Protein AF-A0A060C106-F1 (afdb_monomer)

Mean predicted aligned error: 3.64 Å

Structure (mmCIF, N/CA/C/O backbone):
data_AF-A0A060C106-F1
#
_entry.id   AF-A0A060C106-F1
#
loop_
_atom_site.group_PDB
_atom_site.id
_atom_site.type_symbol
_atom_site.label_atom_id
_atom_site.label_alt_id
_atom_site.label_comp_id
_atom_site.label_asym_id
_atom_site.label_entity_id
_atom_site.label_seq_id
_atom_site.pdbx_PDB_ins_code
_atom_site.Cartn_x
_atom_site.Cartn_y
_atom_site.Cartn_z
_atom_site.occupancy
_atom_site.B_iso_or_equiv
_atom_site.auth_seq_id
_atom_site.auth_comp_id
_atom_site.auth_asym_id
_atom_site.auth_atom_id
_atom_site.pdbx_PDB_model_num
ATOM 1 N N . MET A 1 1 ? -9.672 17.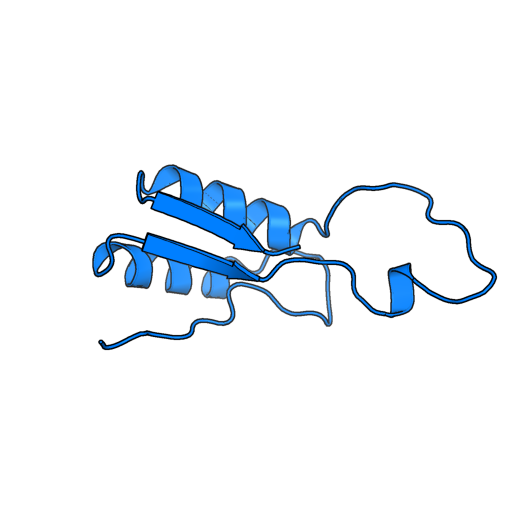059 12.602 1.00 60.38 1 MET A N 1
ATOM 2 C CA . MET A 1 1 ? -9.569 15.641 12.200 1.00 60.38 1 MET A CA 1
ATOM 3 C C . MET A 1 1 ? -8.098 15.310 12.085 1.00 60.38 1 MET A C 1
ATOM 5 O O . MET A 1 1 ? -7.386 16.044 11.412 1.00 60.38 1 MET A O 1
ATOM 9 N N . THR A 1 2 ? -7.649 14.286 12.800 1.00 87.81 2 THR A N 1
ATOM 10 C CA . THR A 1 2 ? -6.237 13.893 12.862 1.00 87.81 2 THR A CA 1
ATOM 11 C C . THR A 1 2 ? -6.041 12.691 11.951 1.00 87.81 2 THR A C 1
ATOM 13 O O . THR A 1 2 ? -6.830 11.753 12.013 1.00 87.81 2 THR A O 1
ATOM 16 N N . TYR A 1 3 ? -5.019 12.726 11.103 1.00 94.12 3 TYR A N 1
ATOM 17 C CA . TYR A 1 3 ? -4.602 11.589 10.2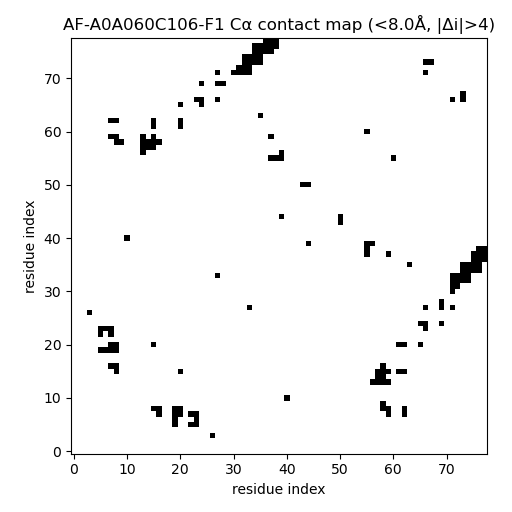88 1.00 94.12 3 TYR A CA 1
ATOM 18 C C . TYR A 1 3 ? -3.193 11.170 10.700 1.00 94.12 3 TYR A C 1
ATOM 20 O O . TYR A 1 3 ? -2.427 11.974 11.238 1.00 94.12 3 TYR A O 1
ATOM 28 N N . THR A 1 4 ? -2.841 9.919 10.424 1.00 96.50 4 THR A N 1
ATOM 29 C CA . THR A 1 4 ? -1.456 9.459 10.504 1.00 96.50 4 THR A CA 1
ATOM 30 C C . THR A 1 4 ? -1.035 8.931 9.150 1.00 96.50 4 THR A C 1
ATOM 32 O O . THR A 1 4 ? -1.729 8.121 8.545 1.00 96.50 4 THR A O 1
ATOM 35 N N . TYR A 1 5 ? 0.109 9.414 8.683 1.00 96.88 5 TYR A N 1
ATOM 36 C CA . TYR A 1 5 ? 0.758 8.892 7.496 1.00 96.88 5 TYR A CA 1
ATOM 37 C C . TYR A 1 5 ? 1.640 7.696 7.865 1.00 96.88 5 TYR A C 1
ATOM 39 O O . TYR A 1 5 ? 2.316 7.695 8.896 1.00 96.88 5 TYR A O 1
ATOM 47 N N . SER A 1 6 ? 1.654 6.680 7.013 1.00 97.00 6 SER A N 1
ATOM 48 C CA . SER A 1 6 ? 2.608 5.576 7.073 1.00 97.00 6 SER A CA 1
ATOM 49 C C . SER A 1 6 ? 2.942 5.152 5.642 1.00 97.00 6 SER A C 1
ATOM 51 O O . SER A 1 6 ? 2.022 5.055 4.834 1.00 97.00 6 SER A O 1
ATOM 53 N N . PRO A 1 7 ? 4.225 4.926 5.311 1.00 96.19 7 PRO A N 1
ATOM 54 C CA . PRO A 1 7 ? 4.649 4.702 3.930 1.00 96.19 7 PRO A CA 1
ATOM 55 C C . PRO A 1 7 ? 4.098 3.402 3.332 1.00 96.19 7 PRO A C 1
ATOM 57 O O . PRO A 1 7 ? 3.703 3.395 2.174 1.00 96.19 7 PRO A O 1
ATOM 60 N N . GLY A 1 8 ? 4.052 2.311 4.107 1.00 97.56 8 GLY A N 1
ATOM 61 C CA . GLY A 1 8 ? 3.475 1.017 3.714 1.00 97.56 8 GLY A CA 1
ATOM 62 C C . GLY A 1 8 ? 4.248 0.228 2.648 1.00 97.56 8 GLY A C 1
ATOM 63 O O . GLY A 1 8 ? 4.332 -0.992 2.750 1.00 97.56 8 GLY A O 1
ATOM 64 N N . TYR A 1 9 ? 4.860 0.904 1.679 1.00 96.81 9 TYR A N 1
ATOM 65 C CA . TYR A 1 9 ? 5.747 0.352 0.657 1.00 96.81 9 TYR A CA 1
ATOM 66 C C . TYR A 1 9 ? 6.710 1.441 0.146 1.00 96.81 9 TYR A C 1
ATOM 68 O O . TYR A 1 9 ? 6.618 2.609 0.532 1.00 96.81 9 TYR A O 1
ATOM 76 N N . THR A 1 10 ? 7.649 1.074 -0.730 1.00 93.94 10 THR A N 1
ATOM 77 C CA . THR A 1 10 ? 8.548 2.021 -1.409 1.00 93.94 10 THR A CA 1
ATOM 78 C C . THR A 1 10 ? 8.332 1.988 -2.923 1.00 93.94 10 THR A C 1
ATOM 80 O O . THR A 1 10 ? 7.941 0.970 -3.482 1.00 93.94 10 THR A O 1
ATOM 83 N N . LEU A 1 11 ? 8.606 3.100 -3.615 1.00 90.56 11 LEU A N 1
ATOM 84 C CA . LEU A 1 11 ? 8.573 3.149 -5.088 1.00 90.56 11 LEU A CA 1
ATOM 85 C C . LEU A 1 11 ? 9.870 2.634 -5.738 1.00 90.56 11 LEU A C 1
ATOM 87 O O . LEU A 1 11 ? 9.951 2.523 -6.956 1.00 90.56 11 LEU A O 1
ATOM 91 N N . ARG A 1 12 ? 10.907 2.348 -4.936 1.00 87.62 12 ARG A N 1
ATOM 92 C CA . ARG A 1 12 ? 12.236 1.939 -5.426 1.00 87.62 12 ARG A CA 1
ATOM 93 C C . ARG A 1 12 ? 12.309 0.460 -5.795 1.00 87.62 12 ARG A C 1
ATOM 95 O O . ARG A 1 12 ? 13.107 0.093 -6.649 1.00 87.62 12 ARG A O 1
ATOM 102 N N . GLN A 1 13 ? 11.517 -0.374 -5.132 1.00 88.88 13 GLN A N 1
ATOM 103 C CA . GLN A 1 13 ? 11.435 -1.809 -5.379 1.00 88.88 13 GLN A CA 1
ATOM 104 C C . GLN A 1 13 ? 9.979 -2.249 -5.325 1.00 88.88 13 GLN A C 1
ATOM 106 O O . GLN A 1 13 ? 9.168 -1.590 -4.689 1.00 88.88 13 GLN A O 1
ATOM 111 N N . GLN A 1 14 ? 9.660 -3.367 -5.969 1.00 91.50 14 GLN A N 1
ATOM 112 C CA . GLN A 1 14 ? 8.308 -3.934 -5.954 1.00 91.50 14 GLN A CA 1
ATOM 113 C C . GLN A 1 14 ? 8.155 -5.064 -4.929 1.00 91.50 14 GLN A C 1
ATOM 115 O O . GLN A 1 14 ? 7.055 -5.561 -4.733 1.00 91.50 14 GLN A O 1
ATOM 120 N N . THR A 1 15 ? 9.236 -5.454 -4.249 1.00 95.88 15 THR A N 1
ATOM 121 C CA . THR A 1 15 ? 9.214 -6.494 -3.216 1.00 95.88 15 THR A CA 1
ATOM 122 C C . THR A 1 15 ? 8.549 -5.971 -1.938 1.00 95.88 1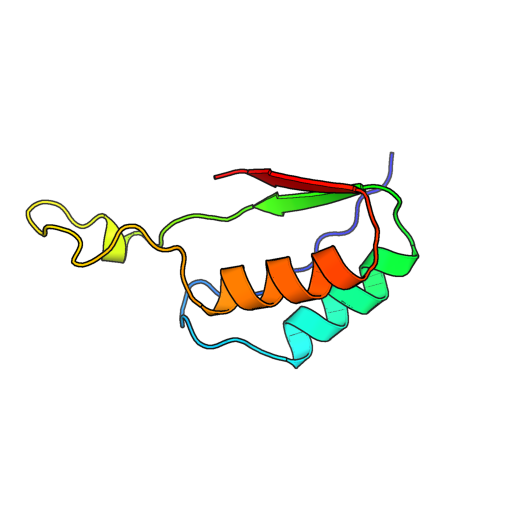5 THR A C 1
ATOM 124 O O . THR A 1 15 ? 8.912 -4.884 -1.479 1.00 95.88 15 THR A O 1
ATOM 127 N N . PRO A 1 16 ? 7.594 -6.710 -1.341 1.00 97.31 16 PRO A N 1
ATOM 128 C CA . PRO A 1 16 ? 6.977 -6.332 -0.073 1.00 97.31 16 PRO A CA 1
ATOM 129 C C . PRO A 1 16 ? 7.990 -6.210 1.072 1.00 97.31 16 PRO A C 1
ATOM 131 O O . PRO A 1 16 ? 8.831 -7.085 1.273 1.00 97.31 16 PRO A O 1
ATOM 134 N N . GLU A 1 17 ? 7.856 -5.155 1.875 1.00 97.69 17 GLU A N 1
ATOM 135 C CA . GLU A 1 17 ? 8.678 -4.923 3.065 1.00 97.69 17 GLU A CA 1
ATOM 136 C C . GLU A 1 17 ? 7.831 -5.160 4.322 1.00 97.69 17 GLU A C 1
ATOM 138 O O . GLU A 1 17 ? 7.046 -4.304 4.738 1.00 97.69 17 GLU A O 1
ATOM 143 N N . THR A 1 18 ? 7.983 -6.337 4.939 1.00 97.19 18 THR A N 1
ATOM 144 C CA . THR A 1 18 ? 7.149 -6.788 6.071 1.00 97.19 18 THR A CA 1
ATOM 145 C C . THR A 1 18 ? 7.135 -5.802 7.241 1.00 97.19 18 THR A C 1
ATOM 147 O O . THR A 1 18 ? 6.116 -5.657 7.915 1.00 97.19 18 THR A O 1
ATOM 150 N N . GLU A 1 19 ? 8.240 -5.092 7.480 1.00 97.81 19 GLU A N 1
ATOM 151 C CA . GLU A 1 19 ? 8.331 -4.086 8.543 1.00 97.81 19 GLU A CA 1
ATOM 152 C C . GLU A 1 19 ? 7.415 -2.880 8.288 1.00 97.81 19 GLU A C 1
ATOM 154 O O . GLU A 1 19 ? 6.715 -2.440 9.207 1.00 97.81 19 GLU A O 1
ATOM 159 N N . LEU A 1 20 ? 7.365 -2.385 7.043 1.00 98.06 20 LEU A N 1
ATOM 160 C CA . LEU A 1 20 ? 6.505 -1.265 6.646 1.00 98.06 20 LEU A CA 1
ATOM 161 C C . LEU A 1 20 ? 5.029 -1.663 6.702 1.00 98.06 20 LEU A C 1
ATOM 163 O O . LEU A 1 20 ? 4.213 -0.935 7.272 1.00 98.06 20 LEU A O 1
ATOM 167 N N . ILE A 1 21 ? 4.702 -2.850 6.187 1.00 98.44 21 ILE A N 1
ATOM 168 C CA . ILE A 1 21 ? 3.341 -3.396 6.223 1.00 98.44 21 ILE A CA 1
ATOM 169 C C . ILE A 1 21 ? 2.886 -3.581 7.675 1.00 98.44 21 ILE A C 1
ATOM 171 O O . ILE A 1 21 ? 1.803 -3.133 8.055 1.00 98.44 21 ILE A O 1
ATOM 175 N N . GLY A 1 22 ? 3.730 -4.178 8.521 1.00 98.31 22 GLY A N 1
ATOM 176 C CA . GLY A 1 22 ? 3.431 -4.372 9.938 1.00 98.31 22 GLY A CA 1
ATOM 177 C C . GLY A 1 22 ? 3.219 -3.055 10.690 1.00 98.31 22 GLY A C 1
ATOM 178 O O . GLY A 1 22 ? 2.371 -2.992 11.579 1.00 98.31 22 GLY A O 1
ATOM 179 N N . ALA A 1 23 ? 3.947 -1.992 10.334 1.00 98.12 23 ALA A N 1
ATOM 180 C CA . ALA A 1 23 ? 3.727 -0.662 10.900 1.00 98.12 23 ALA A CA 1
ATOM 181 C C . ALA A 1 23 ? 2.352 -0.091 10.519 1.00 98.12 23 ALA A C 1
ATOM 183 O O . ALA A 1 23 ? 1.643 0.409 11.393 1.00 98.12 23 ALA A O 1
ATOM 184 N N . CYS A 1 24 ? 1.941 -0.233 9.257 1.00 98.19 24 CYS A N 1
ATOM 185 C CA . CYS A 1 24 ? 0.613 0.181 8.802 1.00 98.19 24 CYS A CA 1
ATOM 186 C C . CYS A 1 24 ? -0.509 -0.605 9.492 1.00 98.19 24 CYS A C 1
ATOM 188 O O . CYS A 1 24 ? -1.483 0.002 9.931 1.00 98.19 24 CYS A O 1
ATOM 190 N N . VAL A 1 25 ? -0.362 -1.926 9.642 1.00 98.00 25 VAL A N 1
ATOM 191 C CA . VAL A 1 25 ? -1.355 -2.774 10.328 1.00 98.00 25 VAL A CA 1
ATOM 192 C C . VAL A 1 25 ? -1.517 -2.368 11.794 1.00 98.00 25 VAL A C 1
ATOM 194 O O . VAL A 1 25 ? -2.645 -2.220 12.254 1.00 98.00 25 VAL A O 1
ATOM 197 N N . ARG A 1 26 ? -0.415 -2.110 12.516 1.00 97.69 26 ARG A N 1
ATOM 198 C CA . ARG A 1 26 ? -0.485 -1.604 13.900 1.00 97.69 26 ARG A CA 1
ATOM 199 C C . ARG A 1 26 ? -1.190 -0.252 13.974 1.00 97.69 26 ARG A C 1
ATOM 201 O O . ARG A 1 26 ? -2.036 -0.048 14.835 1.00 97.69 26 ARG A O 1
ATOM 208 N N . GLN A 1 27 ? -0.878 0.664 13.056 1.00 96.06 27 GLN A N 1
ATOM 209 C CA . GLN A 1 27 ? -1.519 1.978 13.044 1.00 96.06 27 GLN A CA 1
ATOM 210 C C . GLN A 1 27 ? -3.017 1.873 12.730 1.00 96.06 27 GLN A C 1
ATOM 212 O O . GLN A 1 27 ? -3.813 2.593 13.328 1.00 96.06 27 GLN A O 1
ATOM 217 N N . ALA A 1 28 ? -3.406 0.959 11.836 1.00 96.06 28 ALA A N 1
ATOM 218 C CA . ALA A 1 28 ? -4.786 0.749 11.409 1.00 96.06 28 ALA A CA 1
ATOM 219 C C . ALA A 1 28 ? -5.740 0.386 12.558 1.00 96.06 28 ALA A C 1
ATOM 221 O O . ALA A 1 28 ? -6.928 0.700 12.478 1.00 96.06 28 ALA A O 1
ATOM 222 N N . GLU A 1 29 ? -5.249 -0.213 13.649 1.00 94.19 29 GLU A N 1
ATOM 223 C CA . GLU A 1 29 ? -6.068 -0.511 14.832 1.00 94.19 29 GLU A CA 1
ATOM 224 C C . GLU A 1 29 ? -6.738 0.748 15.404 1.00 94.19 29 GLU A C 1
ATOM 226 O O . GLU A 1 29 ? -7.888 0.686 15.848 1.00 94.19 29 GLU A O 1
ATOM 231 N N . HIS A 1 30 ? -6.062 1.896 15.304 1.00 95.25 30 HIS A N 1
ATOM 232 C CA . HIS A 1 30 ? -6.479 3.177 15.877 1.00 95.25 30 HIS A CA 1
ATOM 233 C C . HIS A 1 30 ? -7.378 4.031 14.967 1.00 95.25 30 HIS A C 1
ATOM 235 O O . HIS A 1 30 ? -7.760 5.132 15.364 1.00 95.25 30 HIS A O 1
ATOM 241 N N . PHE A 1 31 ? -7.718 3.558 13.762 1.00 96.19 31 PHE A N 1
ATOM 242 C CA . PHE A 1 31 ? -8.557 4.291 12.806 1.00 96.19 31 PHE A CA 1
ATOM 243 C C . PHE A 1 31 ? -9.716 3.428 12.300 1.00 96.19 31 PHE A C 1
ATOM 245 O O . PHE A 1 31 ? -9.663 2.197 12.317 1.00 96.19 31 PHE A O 1
ATOM 252 N N . ASP A 1 32 ? -10.776 4.085 11.828 1.00 95.62 32 ASP A N 1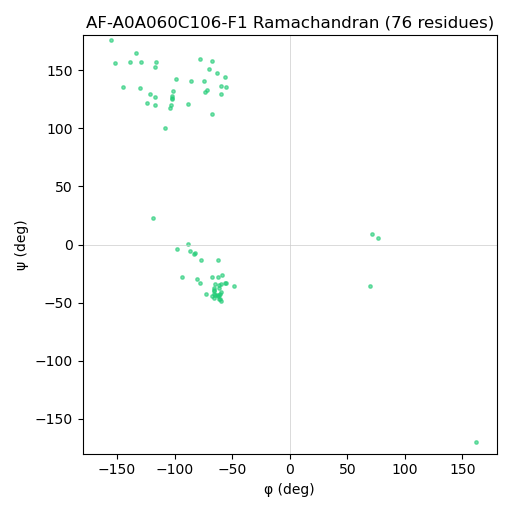
ATOM 253 C CA . ASP A 1 32 ? -11.944 3.421 11.232 1.00 95.62 32 ASP A CA 1
ATOM 254 C C . ASP A 1 32 ? -11.838 3.299 9.709 1.00 95.62 32 ASP A C 1
ATOM 256 O O . ASP A 1 32 ? -12.426 2.402 9.102 1.00 95.62 32 ASP A O 1
ATOM 260 N N . THR A 1 33 ? -11.113 4.230 9.082 1.00 96.88 33 THR A N 1
ATOM 261 C CA . THR A 1 33 ? -10.955 4.328 7.628 1.00 96.88 33 THR A CA 1
ATOM 262 C C . THR A 1 33 ? -9.487 4.443 7.263 1.00 96.88 33 THR A C 1
ATOM 264 O O . THR A 1 33 ? -8.750 5.231 7.854 1.00 96.88 33 THR A O 1
ATOM 267 N N . ILE A 1 34 ? -9.090 3.674 6.258 1.00 98.12 34 ILE A N 1
ATOM 268 C CA . ILE A 1 34 ? -7.741 3.623 5.713 1.00 98.12 34 ILE A CA 1
ATOM 269 C C . ILE A 1 34 ? -7.812 4.095 4.263 1.00 98.12 34 ILE A C 1
ATOM 271 O O . ILE A 1 34 ? -8.597 3.570 3.472 1.00 98.12 34 ILE A O 1
ATOM 275 N N . LEU A 1 35 ? -6.980 5.078 3.924 1.00 98.06 35 LEU A N 1
ATOM 276 C CA . LEU A 1 35 ? -6.789 5.549 2.555 1.00 98.06 35 LEU A CA 1
ATOM 277 C C . LEU A 1 35 ? -5.455 5.007 2.042 1.00 98.06 35 LEU A C 1
ATOM 279 O O . LEU A 1 35 ? -4.407 5.333 2.601 1.00 98.06 35 LEU A O 1
ATOM 283 N N . ILE A 1 36 ? -5.497 4.187 0.996 1.00 97.94 36 ILE A N 1
ATOM 284 C CA . ILE A 1 36 ? -4.304 3.701 0.303 1.00 97.94 36 ILE A CA 1
ATOM 285 C C . ILE A 1 36 ? -4.167 4.492 -0.988 1.00 97.94 36 ILE A C 1
ATOM 287 O O . ILE A 1 36 ? -5.046 4.439 -1.839 1.00 97.94 36 ILE A O 1
ATOM 291 N N . PHE A 1 37 ? -3.048 5.189 -1.141 1.00 97.06 37 PHE A N 1
ATOM 292 C CA . PHE A 1 37 ? -2.616 5.712 -2.430 1.00 97.06 37 PHE A CA 1
ATOM 293 C C . PHE A 1 37 ? -1.782 4.619 -3.082 1.00 97.06 37 PHE A C 1
ATOM 295 O O . PHE A 1 37 ? -0.815 4.155 -2.479 1.00 97.06 37 PHE A O 1
ATOM 302 N N . ALA A 1 38 ? -2.202 4.161 -4.250 1.00 95.81 38 ALA A N 1
ATOM 303 C CA . ALA A 1 38 ? -1.575 3.107 -5.031 1.00 95.81 38 ALA A CA 1
ATOM 304 C C . ALA A 1 38 ? -1.489 3.569 -6.486 1.00 95.81 38 ALA A C 1
ATOM 306 O O . ALA A 1 38 ? -2.126 4.543 -6.870 1.00 95.81 38 ALA A O 1
ATOM 307 N N . GLY A 1 39 ? -0.675 2.895 -7.285 1.00 93.38 39 GLY A N 1
ATOM 308 C CA . GLY A 1 39 ? -0.465 3.288 -8.670 1.00 93.38 39 GLY A CA 1
ATOM 309 C C . GLY A 1 39 ? 0.800 2.690 -9.254 1.00 93.38 39 GLY A C 1
ATOM 310 O O . GLY A 1 39 ? 1.446 1.815 -8.667 1.00 93.38 39 GLY A O 1
ATOM 311 N N . LEU A 1 40 ? 1.156 3.166 -10.436 1.00 88.81 40 LEU A N 1
ATOM 312 C CA . LEU A 1 40 ? 2.309 2.673 -11.171 1.00 88.81 40 LEU A CA 1
ATOM 313 C C . LEU A 1 40 ? 3.507 3.601 -10.966 1.00 88.81 40 LEU A C 1
ATOM 315 O O . LEU A 1 40 ? 3.335 4.814 -10.888 1.00 88.81 40 LEU A O 1
ATOM 319 N N . PRO A 1 41 ? 4.728 3.053 -10.852 1.00 79.00 41 PRO A N 1
ATOM 320 C CA . PRO A 1 41 ? 5.928 3.875 -10.900 1.00 79.00 41 PRO A CA 1
ATOM 321 C C . PRO A 1 41 ? 6.136 4.413 -12.322 1.00 79.00 41 PRO A C 1
ATOM 323 O O . PRO A 1 41 ? 5.825 3.711 -13.283 1.00 79.00 41 PRO A O 1
ATOM 326 N N . ASP A 1 42 ? 6.771 5.581 -12.458 1.00 75.94 42 ASP A N 1
ATOM 327 C CA . ASP A 1 42 ? 7.057 6.232 -13.751 1.00 75.94 42 ASP A CA 1
ATOM 328 C C . ASP A 1 42 ? 7.689 5.282 -14.786 1.00 75.94 42 ASP A C 1
ATOM 330 O O . ASP A 1 42 ? 7.383 5.330 -15.973 1.00 75.94 42 ASP A O 1
ATOM 334 N N . ALA A 1 43 ? 8.546 4.358 -14.335 1.00 71.00 43 ALA A N 1
ATOM 335 C CA . ALA A 1 43 ? 9.197 3.369 -15.196 1.00 71.00 43 ALA A CA 1
ATOM 336 C C . ALA A 1 43 ? 8.213 2.411 -15.896 1.00 71.00 43 ALA A C 1
ATOM 338 O O . ALA A 1 43 ? 8.518 1.899 -16.970 1.00 71.00 43 ALA A O 1
ATOM 339 N N . ALA A 1 44 ? 7.047 2.156 -15.296 1.00 70.19 44 ALA A N 1
ATOM 340 C CA . ALA A 1 44 ? 5.995 1.321 -15.873 1.00 70.19 44 ALA A CA 1
ATOM 341 C C . ALA A 1 44 ? 5.095 2.089 -16.860 1.00 70.19 44 ALA A C 1
ATOM 343 O O . ALA A 1 44 ? 4.277 1.464 -17.531 1.00 70.19 44 ALA A O 1
ATOM 344 N N . GLU A 1 45 ? 5.248 3.411 -16.958 1.00 73.31 45 GLU A N 1
ATOM 345 C CA . GLU A 1 45 ? 4.512 4.290 -17.878 1.00 73.31 45 GLU A CA 1
ATOM 346 C C . GLU A 1 45 ? 5.453 5.014 -18.857 1.00 73.31 45 GLU A C 1
ATOM 348 O O . GLU A 1 45 ? 5.119 6.060 -19.411 1.00 73.31 45 GLU A O 1
ATOM 353 N N . SER A 1 46 ? 6.648 4.456 -19.085 1.00 79.25 46 SER A N 1
ATOM 354 C CA . SER A 1 46 ? 7.625 5.033 -20.009 1.00 79.25 46 SER A CA 1
ATOM 355 C C . SER A 1 46 ? 7.058 5.122 -21.428 1.00 79.25 46 SER A C 1
ATOM 357 O O . SER A 1 46 ? 6.594 4.130 -21.992 1.00 79.25 46 SER A O 1
ATOM 359 N N . GLU A 1 47 ? 7.174 6.302 -22.038 1.00 82.44 47 GLU A N 1
ATOM 360 C CA . GLU A 1 47 ? 6.775 6.546 -23.423 1.00 82.44 47 GLU A CA 1
ATOM 361 C C . GLU A 1 47 ? 7.470 5.563 -24.381 1.00 82.44 47 GLU A C 1
ATOM 363 O O . GLU A 1 47 ? 8.670 5.300 -24.272 1.00 82.44 47 GLU A O 1
ATOM 368 N N . GLY A 1 48 ? 6.699 5.004 -25.318 1.00 81.62 48 GLY A N 1
ATOM 369 C CA . GLY A 1 48 ? 7.199 4.060 -26.320 1.00 81.62 48 GLY A CA 1
ATOM 370 C C . GLY A 1 48 ? 7.442 2.635 -25.812 1.00 81.62 48 GLY A C 1
ATOM 371 O O . GLY A 1 48 ? 7.945 1.814 -26.578 1.00 81.62 48 GLY A O 1
ATOM 372 N N . CYS A 1 49 ? 7.084 2.328 -24.561 1.00 76.50 49 CYS A N 1
ATOM 373 C CA . CYS A 1 49 ? 7.136 0.980 -24.005 1.00 76.50 49 CYS A CA 1
ATOM 374 C C . CYS A 1 49 ? 5.729 0.505 -23.624 1.00 76.50 49 CYS A C 1
ATOM 376 O O . CYS A 1 49 ? 5.066 1.109 -22.780 1.00 76.50 49 CYS A O 1
ATOM 378 N N . ASP A 1 50 ? 5.279 -0.595 -24.227 1.00 85.00 50 ASP A N 1
ATOM 379 C CA . ASP A 1 50 ? 4.037 -1.242 -23.818 1.00 85.00 50 ASP A CA 1
ATOM 380 C C . ASP A 1 50 ? 4.238 -1.998 -22.503 1.00 85.00 50 ASP A C 1
ATOM 382 O O . ASP A 1 50 ? 5.246 -2.673 -22.279 1.00 85.00 50 ASP A O 1
ATOM 386 N N . ARG A 1 51 ? 3.235 -1.931 -21.630 1.00 87.25 51 ARG A N 1
ATOM 387 C CA . ARG A 1 51 ? 3.230 -2.712 -20.393 1.00 87.25 51 ARG A CA 1
ATOM 388 C C . ARG A 1 51 ? 2.986 -4.186 -20.699 1.00 87.25 51 ARG A C 1
ATOM 390 O O . ARG A 1 51 ? 2.009 -4.533 -21.355 1.00 87.25 51 ARG A O 1
ATOM 397 N N . GLU A 1 52 ? 3.788 -5.063 -20.098 1.00 87.06 52 GLU A N 1
ATOM 398 C CA . GLU A 1 52 ? 3.561 -6.516 -20.155 1.00 87.06 52 GLU A CA 1
ATOM 399 C C . GLU A 1 52 ? 2.288 -6.942 -19.405 1.00 87.06 52 GLU A C 1
ATOM 401 O O . GLU A 1 52 ? 1.667 -7.954 -19.728 1.00 87.06 52 GLU A O 1
ATOM 406 N N . HIS A 1 53 ? 1.893 -6.179 -18.379 1.00 88.94 53 HIS A N 1
ATOM 407 C CA . HIS A 1 53 ? 0.715 -6.468 -17.570 1.00 88.94 53 HIS A CA 1
ATOM 408 C C . HIS A 1 53 ? 0.080 -5.218 -16.954 1.00 88.94 53 HIS A C 1
ATOM 410 O O . HIS A 1 53 ? 0.745 -4.225 -16.663 1.00 88.94 53 HIS A O 1
ATOM 416 N N . LEU A 1 54 ? -1.213 -5.323 -16.636 1.00 89.44 54 LEU A N 1
ATOM 417 C CA . LEU A 1 54 ? -1.992 -4.255 -15.997 1.00 89.44 54 LEU A CA 1
ATOM 418 C C . LEU A 1 54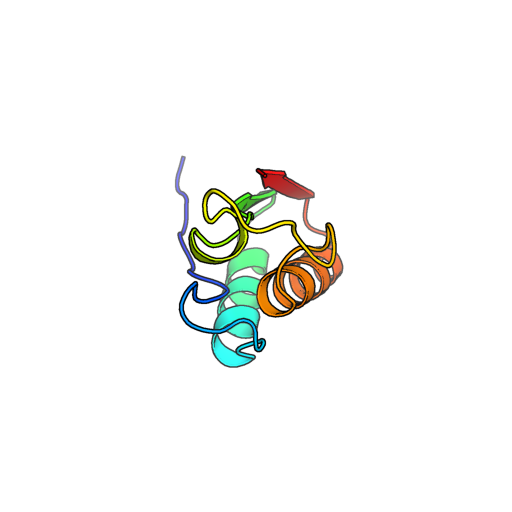 ? -1.908 -4.237 -14.460 1.00 89.44 54 LEU A C 1
ATOM 420 O O . LEU A 1 54 ? -2.433 -3.318 -13.838 1.00 89.44 54 LEU A O 1
ATOM 424 N N . ARG A 1 55 ? -1.247 -5.226 -13.844 1.00 91.81 55 ARG A N 1
ATOM 425 C CA . ARG A 1 55 ? -1.175 -5.387 -12.380 1.00 91.81 55 ARG A CA 1
ATOM 426 C C . ARG A 1 55 ? -0.465 -4.215 -11.693 1.00 91.81 55 ARG A C 1
ATOM 428 O O . ARG A 1 55 ? 0.473 -3.653 -12.262 1.00 91.81 55 ARG A O 1
ATOM 435 N N . LEU A 1 56 ? -0.895 -3.913 -10.466 1.00 94.06 56 LEU A N 1
ATOM 436 C CA . LEU A 1 56 ? -0.134 -3.098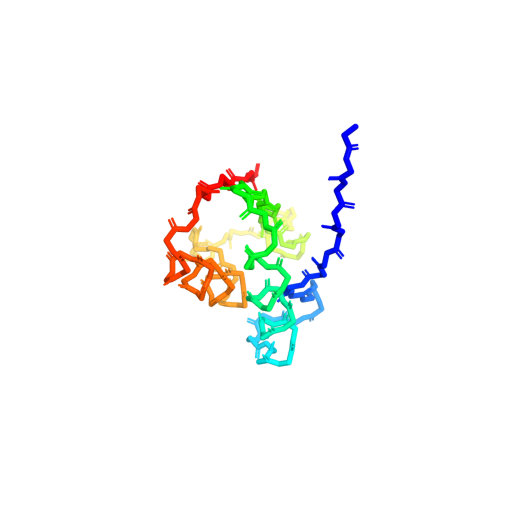 -9.518 1.00 94.06 56 LEU A CA 1
ATOM 437 C C . LEU A 1 56 ? 1.132 -3.843 -9.056 1.00 94.06 56 LEU A C 1
ATOM 439 O O . LEU A 1 56 ? 1.154 -5.075 -9.115 1.00 94.06 56 LEU A O 1
ATOM 443 N N . PRO A 1 57 ? 2.159 -3.121 -8.574 1.00 94.75 57 PRO A N 1
ATOM 444 C CA . PRO A 1 57 ? 3.335 -3.721 -7.949 1.00 94.75 57 PRO A CA 1
ATOM 445 C C . PRO A 1 57 ? 3.000 -4.632 -6.755 1.00 94.75 57 PRO A C 1
ATOM 447 O O . PRO A 1 57 ? 2.113 -4.323 -5.955 1.00 94.75 57 PRO A O 1
ATOM 450 N N . ASP A 1 58 ? 3.758 -5.721 -6.596 1.00 95.81 58 ASP A N 1
ATOM 451 C CA . ASP A 1 58 ? 3.500 -6.753 -5.577 1.00 95.81 58 ASP A CA 1
ATOM 452 C C . ASP A 1 58 ? 3.539 -6.210 -4.138 1.00 95.81 58 ASP A C 1
ATOM 454 O O . ASP A 1 58 ? 2.761 -6.635 -3.285 1.00 95.81 58 ASP A O 1
ATOM 458 N N . ASN A 1 59 ? 4.394 -5.228 -3.850 1.00 96.94 59 ASN A N 1
ATOM 459 C CA . ASN A 1 59 ? 4.450 -4.569 -2.545 1.00 96.94 59 ASN A CA 1
ATOM 460 C C . ASN A 1 59 ? 3.176 -3.787 -2.201 1.00 96.94 59 ASN A C 1
ATOM 462 O O . ASN A 1 59 ? 2.782 -3.761 -1.035 1.00 96.94 59 ASN A O 1
ATOM 466 N N . GLN A 1 60 ? 2.513 -3.192 -3.194 1.00 97.50 60 GLN A N 1
ATOM 4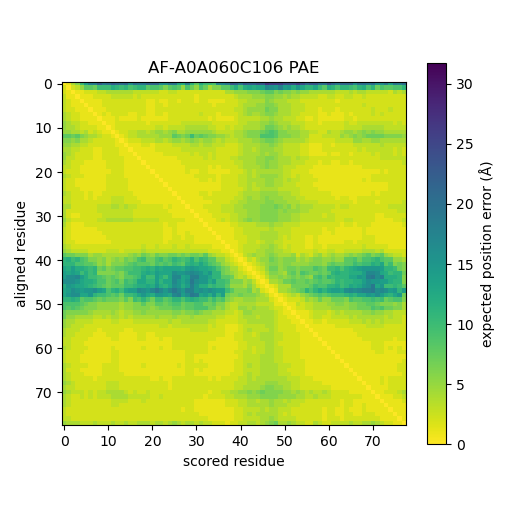67 C CA . GLN A 1 60 ? 1.236 -2.510 -3.001 1.00 97.50 60 GLN A CA 1
ATOM 468 C C . GLN A 1 60 ? 0.114 -3.526 -2.775 1.00 97.50 60 GLN A C 1
ATOM 470 O O . GLN A 1 60 ? -0.695 -3.340 -1.867 1.00 97.50 60 GLN A O 1
ATOM 475 N N . LEU A 1 61 ? 0.100 -4.625 -3.541 1.00 97.44 61 LEU A N 1
ATOM 476 C CA . LEU A 1 61 ? -0.863 -5.717 -3.357 1.00 97.44 61 LEU A CA 1
ATOM 477 C C . LEU A 1 61 ? -0.743 -6.340 -1.959 1.00 97.44 61 LEU A C 1
ATOM 479 O O . LEU A 1 61 ? -1.742 -6.446 -1.250 1.00 97.44 61 LEU A O 1
ATOM 483 N N . ALA A 1 62 ? 0.478 -6.641 -1.511 1.00 98.19 62 ALA A N 1
ATOM 484 C CA . ALA A 1 62 ? 0.726 -7.198 -0.182 1.00 98.19 62 ALA A CA 1
ATOM 485 C C . ALA A 1 62 ? 0.280 -6.259 0.955 1.00 98.19 62 ALA A C 1
ATOM 487 O O . ALA A 1 62 ? -0.246 -6.720 1.971 1.00 98.19 62 ALA A O 1
ATOM 488 N N . LEU A 1 63 ? 0.457 -4.941 0.796 1.00 98.44 63 LEU A N 1
ATOM 489 C CA . LEU A 1 63 ? -0.053 -3.961 1.757 1.00 98.44 63 LEU A CA 1
ATOM 490 C C . LEU A 1 63 ? -1.588 -3.954 1.795 1.00 98.44 63 LEU A C 1
ATOM 492 O O . LEU A 1 63 ? -2.168 -3.953 2.882 1.00 98.44 63 LEU A O 1
ATOM 496 N N . ILE A 1 64 ? -2.239 -3.947 0.626 1.00 98.19 64 ILE A N 1
ATOM 497 C CA . ILE A 1 64 ? -3.704 -3.956 0.507 1.00 98.19 64 ILE A CA 1
ATOM 498 C C . ILE A 1 64 ? -4.279 -5.206 1.178 1.00 98.19 64 ILE A C 1
ATOM 500 O O . ILE A 1 64 ? -5.168 -5.078 2.016 1.00 98.19 64 ILE A O 1
ATOM 504 N N . GLU A 1 65 ? -3.736 -6.389 0.881 1.00 98.19 65 GLU A N 1
ATOM 505 C CA . GLU A 1 65 ? -4.161 -7.659 1.488 1.00 98.19 65 GLU A CA 1
ATOM 506 C C . GLU A 1 65 ? -3.976 -7.660 3.013 1.00 98.19 65 GLU A C 1
ATOM 508 O O . GLU A 1 65 ? -4.852 -8.092 3.762 1.00 98.19 65 GLU A O 1
ATOM 513 N N . ALA A 1 66 ? -2.849 -7.144 3.510 1.00 98.19 66 ALA A N 1
ATOM 514 C CA . ALA A 1 66 ? -2.600 -7.080 4.947 1.00 98.19 66 ALA A CA 1
ATOM 515 C C . ALA A 1 66 ? -3.569 -6.132 5.674 1.00 98.19 66 ALA A C 1
ATOM 517 O O . ALA A 1 66 ? -4.011 -6.441 6.783 1.00 98.19 66 ALA A O 1
ATOM 518 N N . LEU A 1 67 ? -3.906 -4.992 5.065 1.00 98.19 67 LEU A N 1
ATOM 519 C CA . LEU A 1 67 ? -4.827 -4.014 5.647 1.00 98.19 67 LEU A CA 1
ATOM 520 C C . LEU A 1 67 ? -6.292 -4.434 5.502 1.00 98.19 67 LEU A C 1
ATOM 522 O O . LEU A 1 67 ? -7.076 -4.182 6.413 1.00 98.19 67 LEU A O 1
ATOM 526 N N . GLU A 1 68 ? -6.666 -5.129 4.431 1.00 97.62 68 GLU A N 1
ATOM 527 C CA . GLU A 1 68 ? -8.005 -5.705 4.254 1.00 97.62 68 GLU A CA 1
ATOM 528 C C . GLU A 1 68 ? -8.339 -6.703 5.375 1.00 97.62 68 GLU A C 1
ATOM 530 O O . GLU A 1 68 ? -9.405 -6.618 5.993 1.00 97.62 68 GLU A O 1
ATOM 535 N N . ARG A 1 69 ? -7.363 -7.525 5.777 1.00 97.31 69 ARG A N 1
ATOM 536 C CA . ARG A 1 69 ? -7.483 -8.471 6.902 1.00 97.31 69 ARG A CA 1
ATOM 537 C C . ARG A 1 69 ? -7.725 -7.827 8.272 1.00 97.31 69 ARG A C 1
ATOM 539 O O . ARG A 1 69 ? -8.079 -8.538 9.211 1.00 97.31 69 ARG A O 1
ATOM 546 N N . THR A 1 70 ? -7.550 -6.512 8.413 1.00 96.25 70 THR A N 1
ATOM 547 C CA . THR A 1 70 ? -7.886 -5.789 9.655 1.00 96.25 70 THR A CA 1
ATOM 548 C C . THR A 1 70 ? -9.392 -5.553 9.820 1.00 96.25 70 THR A C 1
ATOM 550 O O . THR A 1 70 ? -9.836 -5.168 10.902 1.00 96.25 70 THR A O 1
ATOM 553 N N . GLY A 1 71 ? -10.188 -5.755 8.761 1.00 96.31 71 GLY A N 1
ATOM 554 C CA . GLY A 1 71 ? -11.635 -5.520 8.762 1.00 96.31 71 GLY A CA 1
ATOM 555 C C . GLY A 1 71 ? -12.041 -4.040 8.790 1.00 96.31 71 GLY A C 1
ATOM 556 O O . GLY A 1 71 ? -13.218 -3.728 8.972 1.00 96.31 71 GLY A O 1
ATOM 557 N N . LYS A 1 72 ? -11.087 -3.113 8.633 1.00 96.19 72 LYS A N 1
ATOM 558 C CA . LYS A 1 72 ? -11.342 -1.666 8.577 1.00 96.19 72 LYS A CA 1
ATOM 559 C C . LYS A 1 72 ? -11.882 -1.251 7.208 1.00 96.19 72 LYS A C 1
ATOM 561 O O . LYS A 1 72 ? -11.686 -1.941 6.208 1.00 96.19 72 LYS A O 1
ATOM 566 N N . ARG A 1 73 ? -12.534 -0.084 7.134 1.00 97.94 73 ARG A N 1
ATOM 567 C CA . ARG A 1 73 ? -12.977 0.473 5.847 1.00 97.94 73 ARG A CA 1
ATOM 568 C C . ARG A 1 73 ? -11.752 0.867 5.022 1.00 97.94 73 ARG A C 1
ATOM 570 O O . ARG A 1 73 ? -11.066 1.826 5.368 1.00 97.94 73 ARG A O 1
ATOM 577 N N . LEU A 1 74 ? -11.518 0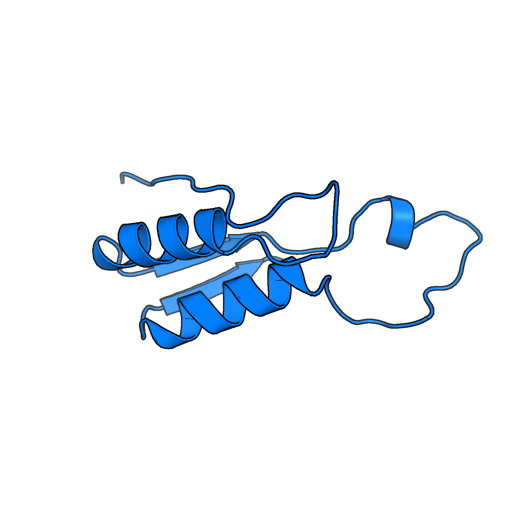.158 3.924 1.00 98.00 74 LEU A N 1
ATOM 578 C CA . LEU A 1 74 ? -10.400 0.395 3.018 1.00 98.00 74 LEU A CA 1
ATOM 579 C C . LEU A 1 74 ? -10.869 1.148 1.769 1.00 98.00 74 LEU A C 1
ATOM 581 O O . LEU A 1 74 ? -11.825 0.730 1.117 1.00 98.00 74 LEU A O 1
ATOM 585 N N . VAL A 1 75 ? -10.201 2.252 1.433 1.00 98.25 75 VAL A N 1
ATOM 586 C CA . VAL A 1 75 ? -10.424 3.007 0.192 1.00 98.25 75 VAL A CA 1
ATOM 587 C C . VAL A 1 75 ? -9.100 3.103 -0.550 1.00 98.25 75 VAL A C 1
ATOM 589 O O . VAL A 1 75 ? -8.124 3.620 -0.008 1.00 98.25 75 VAL A O 1
ATOM 592 N N . VAL A 1 76 ? -9.071 2.607 -1.785 1.00 97.62 76 VAL A N 1
ATOM 593 C CA . VAL A 1 76 ? -7.889 2.655 -2.650 1.00 97.62 76 VAL A CA 1
ATOM 594 C C . VAL A 1 76 ? -8.065 3.777 -3.668 1.00 97.62 76 VAL A C 1
ATOM 596 O O . VAL A 1 76 ? -9.081 3.833 -4.361 1.00 97.62 76 VAL A O 1
ATOM 599 N N . LEU A 1 77 ? -7.083 4.670 -3.731 1.00 97.69 77 LEU A N 1
ATOM 600 C CA . LEU A 1 77 ? -6.936 5.709 -4.741 1.00 97.69 77 LEU A CA 1
ATOM 601 C C . LEU A 1 77 ? -5.863 5.234 -5.729 1.00 97.69 77 LEU A C 1
ATOM 603 O O . LEU A 1 77 ? -4.774 4.868 -5.284 1.00 97.69 77 LEU A O 1
ATOM 607 N N . LEU A 1 78 ? -6.206 5.199 -7.021 1.00 94.06 78 LEU A N 1
ATOM 608 C CA . LEU A 1 78 ? -5.366 4.739 -8.136 1.00 94.06 78 LEU A CA 1
ATOM 609 C C . LEU A 1 78 ? -4.931 5.904 -9.024 1.00 94.06 78 LEU A C 1
ATOM 611 O O . LEU A 1 78 ? -5.729 6.867 -9.128 1.00 94.06 78 LEU A O 1
#

Foldseek 3Di:
DDDDDAPQDDLPDLDADVVSLVVVLVVLVVDQEDEAEFDHRVVQVDPPDDHPDPDTRNNSVVSVVSSV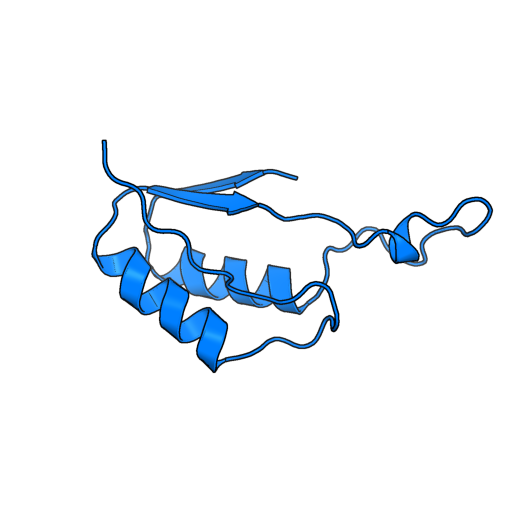VSVHHYDYDD

Sequence (78 aa):
MTYTYSPGYTLRQQTPETELIGACVRQAEHFDTILIFAGLPDAAESEGCDREHLRLPDNQLALIEALERTGKRLVVLL

InterPro domains:
  IPR002772 Glycoside hydrolase family 3 C-terminal domain [PF01915] (2-78)
  IPR036881 Glycoside hydrolase family 3 C-terminal domain superfamily [G3DSA:3.40.50.1700] (1-78)
  IPR036881 Glycoside hydrolase family 3 C-terminal domain superfamily [SSF52279] (17-77)

Organism: NCBI:txid83428

Radius of gyration: 13.62 Å; Cα contacts (8 Å, |Δi|>4): 87; chains: 1; bounding box: 25×24×42 Å

pLDDT: mean 92.82, std 7.89, range [60.38, 98.44]

Nearest PDB structures (foldseek):
  8j9f-assembly1_C  TM=9.519E-01  e=2.852E-05  Paenibacillus relictisesami
  8j9f-assembly1_B  TM=9.506E-01  e=7.876E-05  Paenibacillus relictisesami
  7ms2-assembly1_A  TM=9.494E-01  e=1.354E-04  Acetivibrio thermocellus AD2
  8xrv-assembly1_B  TM=8.162E-01  e=1.032E-02  Cellulosimicrobium
  8xrt-assembly3_D  TM=7.868E-01  e=9.011E-03  Cellulosimicrobium

Solvent-accessible surface area (backbone atoms only — not comparable to full-atom values): 5009 Å² total; per-residue (Å²): 140,88,84,82,91,70,77,36,55,63,90,88,53,49,71,64,46,67,70,39,32,51,50,43,49,61,54,48,75,82,47,67,70,46,81,43,84,52,65,79,56,69,82,69,66,38,86,97,53,83,65,95,64,89,72,71,47,57,14,58,53,52,36,51,56,57,45,54,75,68,74,47,50,75,44,80,46,111

Secondary structure (DSSP, 8-state):
--------S-SS--S--HHHHHHHHHHHTT-SEEEEE----GGGG-TT---S--PPPHHHHHHHHHHHTTTSEEEEE-